Protein AF-A0A3D3X331-F1 (afdb_monomer_lite)

Radius of gyration: 30.86 Å; chains: 1; bounding box: 70×28×96 Å

pLDDT: mean 81.48, std 16.42, range [49.97, 97.88]

Sequence (99 aa):
MPRARKKSSKKKKQKTIKIRLVKIVFDLLLVFLAITVVPVLIYRVIDPPTTSLLWTRWVESGHEESRPVFLQRWKSLEKISPNLVRAVIAAEDQRFFYH

Secondary structure (DSSP, 8-state):
-PPP--------HHHHHHHHHHHHHHHHHHHHHHHHHHHHHHHTTS--S--HHHHHHHHHTTT-TTS-S-------GGGS-HHHHHHHHHHH-TTTTT-

Structure (mmCIF, N/CA/C/O backbone):
data_AF-A0A3D3X331-F1
#
_entry.id   AF-A0A3D3X331-F1
#
loop_
_atom_site.group_PDB
_atom_site.id
_atom_site.type_symbol
_atom_site.label_atom_id
_atom_site.label_alt_id
_atom_site.label_comp_id
_atom_site.label_asym_id
_atom_site.label_entity_id
_atom_site.label_seq_id
_atom_site.pdbx_PDB_ins_code
_atom_site.Cartn_x
_atom_site.Cartn_y
_atom_site.Cartn_z
_atom_site.occupancy
_atom_site.B_iso_or_equiv
_atom_site.auth_seq_id
_atom_site.auth_comp_id
_atom_site.auth_asym_id
_atom_site.auth_atom_id
_atom_site.pdbx_PDB_model_num
ATOM 1 N N . MET A 1 1 ? -43.615 9.241 70.076 1.00 57.69 1 MET A N 1
ATOM 2 C CA . MET A 1 1 ? -43.809 8.541 68.782 1.00 57.69 1 MET A CA 1
ATOM 3 C C . MET A 1 1 ? -42.504 8.565 67.991 1.00 57.69 1 MET A C 1
ATOM 5 O O . MET A 1 1 ? -41.931 9.645 67.886 1.00 57.69 1 MET A O 1
ATOM 9 N N . PRO A 1 2 ? -41.992 7.438 67.462 1.00 58.25 2 PRO A N 1
ATOM 10 C CA . PRO A 1 2 ? -40.736 7.442 66.718 1.00 58.25 2 PRO A CA 1
ATOM 11 C C . PRO A 1 2 ? -40.976 7.909 65.273 1.00 58.25 2 PRO A C 1
ATOM 13 O O . PRO A 1 2 ? -41.880 7.424 64.595 1.00 58.25 2 PRO A O 1
ATOM 16 N N . ARG A 1 3 ? -40.168 8.852 64.772 1.00 51.53 3 ARG A N 1
ATOM 17 C CA . ARG A 1 3 ? -40.159 9.218 63.345 1.00 51.53 3 ARG A CA 1
ATOM 18 C C . ARG A 1 3 ? -39.406 8.145 62.556 1.00 51.53 3 ARG A C 1
ATOM 20 O O . ARG A 1 3 ? -38.210 7.943 62.753 1.00 51.53 3 ARG A O 1
ATOM 27 N N . ALA A 1 4 ? -40.112 7.480 61.646 1.00 59.81 4 ALA A N 1
ATOM 28 C CA . ALA A 1 4 ? -39.546 6.509 60.718 1.00 59.81 4 ALA A CA 1
ATOM 29 C C . ALA A 1 4 ? -38.450 7.145 59.839 1.00 59.81 4 ALA A C 1
ATOM 31 O O . ALA A 1 4 ? -38.666 8.140 59.145 1.00 59.81 4 ALA A O 1
ATOM 32 N N . ARG A 1 5 ? -37.255 6.547 59.849 1.00 56.53 5 ARG A N 1
ATOM 33 C CA . ARG A 1 5 ? -36.104 6.970 59.041 1.00 56.53 5 ARG A CA 1
ATOM 34 C C . ARG A 1 5 ? -36.249 6.418 57.616 1.00 56.53 5 ARG A C 1
ATOM 36 O O . ARG A 1 5 ? -35.996 5.239 57.384 1.00 56.53 5 ARG A O 1
ATOM 43 N N . LYS A 1 6 ? -36.614 7.260 56.640 1.00 52.66 6 LYS A N 1
ATOM 44 C CA . LYS A 1 6 ? -36.556 6.898 55.209 1.00 52.66 6 LYS A CA 1
ATOM 45 C C . LYS A 1 6 ? -35.093 6.740 54.770 1.00 52.66 6 LYS A C 1
ATOM 47 O O . LYS A 1 6 ? -34.361 7.721 54.666 1.00 52.66 6 LYS A O 1
ATOM 52 N N . LYS A 1 7 ? -34.667 5.507 54.475 1.00 49.97 7 LYS A N 1
ATOM 53 C CA . LYS A 1 7 ? -33.424 5.229 53.735 1.00 49.97 7 LYS A CA 1
ATOM 54 C C . LYS A 1 7 ? -33.681 5.494 52.249 1.00 49.97 7 LYS A C 1
ATOM 56 O O . LYS A 1 7 ? -34.379 4.721 51.601 1.00 49.97 7 LYS A O 1
ATOM 61 N N . SER A 1 8 ? -33.135 6.584 51.710 1.00 51.78 8 SER A N 1
ATOM 62 C CA . SER A 1 8 ? -33.181 6.844 50.270 1.00 51.78 8 SER A CA 1
ATOM 63 C C . SER A 1 8 ? -32.134 5.986 49.554 1.00 51.78 8 SER A C 1
ATOM 65 O O . SER A 1 8 ? -30.963 5.908 49.931 1.00 51.78 8 SER A O 1
ATOM 67 N N . SER A 1 9 ? -32.584 5.276 48.526 1.00 51.97 9 SER A N 1
ATOM 68 C CA . SER A 1 9 ? -31.790 4.338 47.745 1.00 51.97 9 SER A CA 1
ATOM 69 C C . SER A 1 9 ? -30.763 5.065 46.871 1.00 51.97 9 SER A C 1
ATOM 71 O O . SER A 1 9 ? -31.107 5.666 45.850 1.00 51.97 9 SER A O 1
ATOM 73 N N . LYS A 1 10 ? -29.475 4.958 47.202 1.00 54.12 10 LYS A N 1
ATOM 74 C CA . LYS A 1 10 ? -28.389 5.317 46.278 1.00 54.12 10 LYS A CA 1
ATOM 75 C C . LYS A 1 10 ? -28.207 4.210 45.228 1.00 54.12 10 LYS A C 1
ATOM 77 O O . LYS A 1 10 ? -27.363 3.336 45.384 1.00 54.12 10 LYS A O 1
ATOM 82 N N . LYS A 1 11 ? -28.949 4.273 44.119 1.00 52.72 11 LYS A N 1
ATOM 83 C CA . LYS A 1 11 ? -28.648 3.513 42.887 1.00 52.72 11 LYS A CA 1
ATOM 84 C C . LYS A 1 11 ? -28.539 4.463 41.687 1.00 52.72 11 LYS A C 1
ATOM 86 O O . LYS A 1 11 ? -29.436 4.544 40.862 1.00 52.72 11 LYS A O 1
ATOM 91 N N . LYS A 1 12 ? -27.427 5.206 41.591 1.00 50.56 12 LYS A N 1
ATOM 92 C CA . LYS A 1 12 ? -27.084 6.021 40.399 1.00 50.56 12 LYS A CA 1
ATOM 93 C C . LYS A 1 12 ? -25.668 5.795 39.837 1.00 50.56 12 LYS A C 1
ATOM 95 O O . LYS A 1 12 ? -25.354 6.339 38.788 1.00 50.56 12 LYS A O 1
ATOM 100 N N . LYS A 1 13 ? -24.823 4.956 40.458 1.00 54.91 13 LYS A N 1
ATOM 101 C CA . LYS A 1 13 ? -23.426 4.743 40.011 1.00 54.91 13 LYS A CA 1
ATOM 102 C C . LYS A 1 13 ? -23.254 3.798 38.808 1.00 54.91 13 LYS A C 1
ATOM 104 O O . LYS A 1 13 ? -22.284 3.941 38.082 1.00 54.91 13 LYS A O 1
ATOM 109 N N . GLN A 1 14 ? -24.176 2.862 38.554 1.00 59.16 14 GLN A N 1
ATOM 110 C CA . GLN A 1 14 ? -23.973 1.857 37.493 1.00 59.16 14 GLN A CA 1
ATOM 111 C C . GLN A 1 14 ? -24.124 2.403 36.065 1.00 59.16 14 GLN A C 1
ATOM 113 O O . GLN A 1 14 ? -23.436 1.934 35.161 1.00 59.16 14 GLN A O 1
ATOM 118 N N . LYS A 1 15 ? -24.994 3.402 35.845 1.00 60.34 15 LYS A N 1
ATOM 119 C CA . LYS A 1 15 ? -25.185 3.985 34.506 1.00 60.34 15 LYS A CA 1
ATOM 120 C C . LYS A 1 15 ? -23.920 4.697 34.014 1.00 60.34 15 LYS A C 1
ATOM 122 O O . LYS A 1 15 ? -23.597 4.600 32.840 1.00 60.34 15 LYS A O 1
ATOM 127 N N . THR A 1 16 ? -23.171 5.347 34.907 1.00 65.00 16 THR A N 1
ATOM 128 C CA . THR A 1 16 ? -21.993 6.147 34.529 1.00 65.00 16 THR A CA 1
ATOM 129 C C . THR A 1 16 ? -20.830 5.278 34.041 1.00 65.00 16 THR A C 1
ATOM 131 O O . THR A 1 16 ? -20.146 5.653 33.094 1.00 65.00 16 THR A O 1
ATOM 134 N N . ILE A 1 17 ? -20.639 4.094 34.637 1.00 75.31 17 ILE A N 1
ATOM 135 C CA . ILE A 1 17 ? -19.564 3.158 34.270 1.00 75.31 17 ILE A CA 1
ATOM 136 C C . ILE A 1 17 ? -19.867 2.481 32.926 1.00 75.31 17 ILE A C 1
ATOM 138 O O . ILE A 1 17 ? -18.996 2.433 32.063 1.00 75.31 17 ILE A O 1
ATOM 142 N N . LYS A 1 18 ? -21.110 2.024 32.703 1.00 80.62 18 LYS A N 1
ATOM 143 C CA . LYS A 1 18 ? -21.511 1.407 31.424 1.00 80.62 18 LYS A CA 1
ATOM 144 C C . LYS A 1 18 ? -21.406 2.382 30.247 1.00 80.62 18 LYS A C 1
ATOM 146 O O . LYS A 1 18 ? -20.914 1.999 29.193 1.00 80.62 18 LYS A O 1
ATOM 151 N N . ILE A 1 19 ? -21.806 3.643 30.441 1.00 79.62 19 ILE A N 1
ATOM 152 C CA . ILE A 1 19 ? -21.693 4.689 29.409 1.00 79.62 19 ILE A CA 1
ATOM 153 C C . ILE A 1 19 ? -20.224 4.942 29.040 1.00 79.62 19 ILE A C 1
ATOM 155 O O . ILE A 1 19 ? -19.906 5.080 27.862 1.00 79.62 19 ILE A O 1
ATOM 159 N N . ARG A 1 20 ? -19.312 4.946 30.023 1.00 85.75 20 ARG A N 1
ATOM 160 C CA . ARG A 1 20 ? -17.870 5.088 29.760 1.00 85.75 20 ARG A CA 1
ATOM 161 C C . ARG A 1 20 ? -17.303 3.910 28.972 1.00 85.75 20 ARG A C 1
ATOM 163 O O . ARG A 1 20 ? -16.545 4.142 28.042 1.00 85.75 20 ARG A O 1
ATOM 170 N N . LEU A 1 21 ? -17.686 2.675 29.304 1.00 93.06 21 LE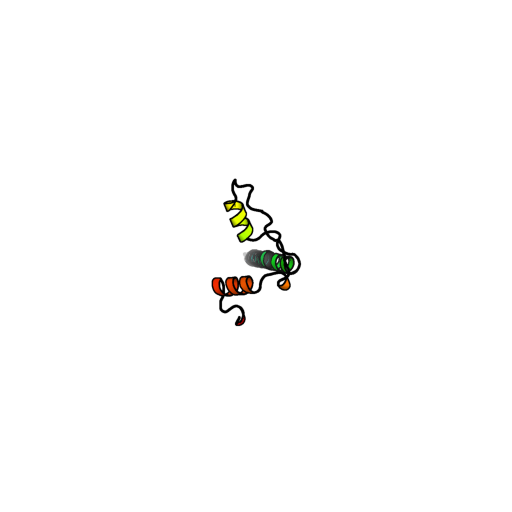U A N 1
ATOM 171 C CA . LEU A 1 21 ? -17.194 1.492 28.593 1.00 93.06 21 LEU A CA 1
ATOM 172 C C . LEU A 1 21 ? -17.649 1.471 27.127 1.00 93.06 21 LEU A C 1
ATOM 174 O O . LEU A 1 21 ? -16.830 1.247 26.245 1.00 93.06 21 LEU A O 1
ATOM 178 N N . VAL A 1 22 ? -18.926 1.764 26.860 1.00 93.44 22 VAL A N 1
ATOM 179 C CA . VAL A 1 22 ? -19.453 1.851 25.485 1.00 93.44 22 VAL A CA 1
ATOM 180 C C . VAL A 1 22 ? -18.722 2.927 24.689 1.00 93.44 22 VAL A C 1
ATOM 182 O O . VAL A 1 22 ? -18.348 2.688 23.546 1.00 93.44 22 VAL A O 1
ATOM 185 N N . LYS A 1 23 ? -18.468 4.088 25.305 1.00 93.94 23 LYS A N 1
ATOM 186 C CA . LYS A 1 23 ? -17.709 5.160 24.663 1.00 93.94 23 LYS A CA 1
ATOM 187 C C . LYS A 1 23 ? -16.281 4.726 24.318 1.00 93.94 23 LYS A C 1
ATOM 189 O O . LYS A 1 23 ? -15.849 4.970 23.204 1.00 93.94 23 LYS A O 1
ATOM 194 N N . ILE A 1 24 ? -15.583 4.044 25.228 1.00 95.56 24 ILE A N 1
ATOM 195 C CA . ILE A 1 24 ? -14.226 3.532 24.970 1.00 95.56 24 ILE A CA 1
ATOM 196 C C . ILE A 1 24 ? -14.231 2.535 23.809 1.00 95.56 24 ILE A C 1
ATOM 198 O O . ILE A 1 24 ? -13.403 2.646 22.914 1.00 95.56 24 ILE A O 1
ATOM 202 N N . VAL A 1 25 ? -15.166 1.581 23.798 1.00 96.19 25 VAL A N 1
ATOM 203 C CA . VAL A 1 25 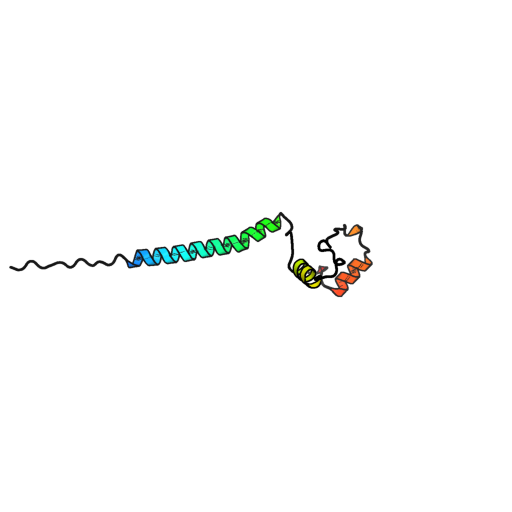? -15.266 0.591 22.712 1.00 96.19 25 VAL A CA 1
ATOM 204 C C . VAL A 1 25 ? -15.569 1.271 21.376 1.00 96.19 25 VAL A C 1
ATOM 206 O O . VAL A 1 25 ? -14.962 0.927 20.368 1.00 96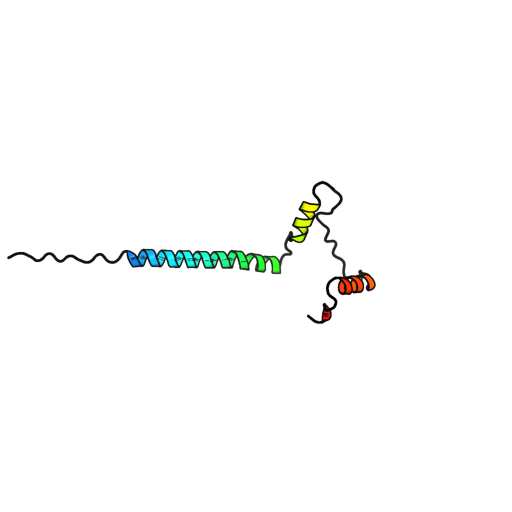.19 25 VAL A O 1
ATOM 209 N N . PHE A 1 26 ? -16.467 2.255 21.363 1.00 96.56 26 PHE A N 1
ATOM 210 C CA . PHE A 1 26 ? -16.779 3.023 20.161 1.00 96.56 26 PHE A CA 1
ATOM 211 C C . PHE A 1 26 ? -15.574 3.830 19.658 1.00 96.56 26 PHE A C 1
ATOM 213 O O . PHE A 1 26 ? -15.248 3.763 18.476 1.00 96.56 26 PHE A O 1
ATOM 220 N N . ASP A 1 27 ? -14.884 4.538 20.556 1.00 96.06 27 ASP A N 1
ATOM 221 C CA . ASP A 1 27 ? -13.692 5.316 20.217 1.00 96.06 27 ASP A CA 1
ATOM 222 C C . ASP A 1 27 ? -12.576 4.379 19.688 1.00 96.06 27 ASP A C 1
ATOM 224 O O . ASP A 1 27 ? -11.933 4.694 18.688 1.00 96.06 27 ASP A O 1
ATOM 228 N N . LEU A 1 28 ? -12.406 3.179 20.265 1.00 97.56 28 LEU A N 1
ATOM 229 C CA . LEU A 1 28 ? -11.479 2.150 19.764 1.00 97.56 28 LEU A CA 1
ATOM 230 C C . LEU A 1 28 ? -11.856 1.630 18.372 1.00 97.56 28 LEU A C 1
ATOM 232 O O . LEU A 1 28 ? -10.978 1.483 17.525 1.00 97.56 28 LEU A O 1
ATOM 236 N N . LEU A 1 29 ? -13.140 1.359 18.120 1.00 97.56 29 LEU A N 1
ATOM 237 C CA . LEU A 1 29 ? -13.615 0.933 16.799 1.00 97.56 29 LEU A CA 1
ATOM 238 C C . LEU A 1 29 ? -13.371 2.011 15.741 1.00 97.56 29 LEU A C 1
ATOM 240 O O . LEU A 1 29 ? -12.962 1.696 14.625 1.00 97.56 29 LEU A O 1
ATOM 244 N N . LEU A 1 30 ? -13.580 3.279 16.096 1.00 97.56 30 LEU A N 1
ATOM 245 C CA . LEU A 1 30 ? -13.341 4.403 15.197 1.00 97.56 30 LEU A CA 1
ATOM 246 C C . LEU A 1 30 ? -11.848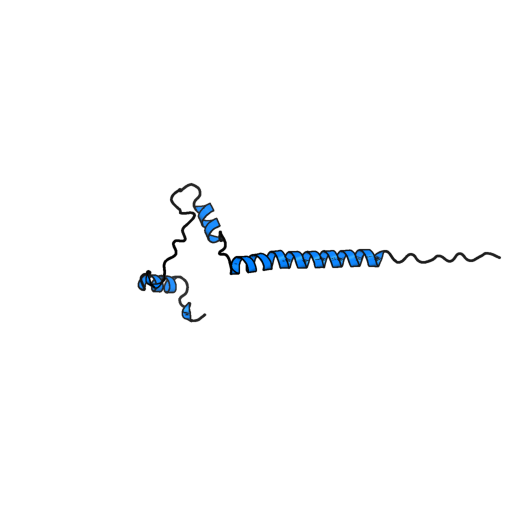 4.557 14.888 1.00 97.56 30 LEU A C 1
ATOM 248 O O . LEU A 1 30 ? -11.483 4.729 13.727 1.00 97.56 30 LEU A O 1
ATOM 252 N N . VAL A 1 31 ? -10.980 4.424 15.895 1.00 97.69 31 VAL A N 1
ATOM 253 C CA . VAL A 1 31 ? -9.521 4.423 15.703 1.00 97.69 31 VAL A CA 1
ATOM 254 C C . VAL A 1 31 ? -9.075 3.240 14.843 1.00 97.69 31 VAL A C 1
ATOM 256 O O . VAL A 1 31 ? -8.279 3.428 13.927 1.00 97.69 31 VAL A O 1
ATOM 259 N N . PHE A 1 32 ? -9.607 2.040 15.081 1.00 97.69 32 PHE A N 1
ATOM 260 C CA . PHE A 1 32 ? -9.322 0.860 14.261 1.00 97.69 32 PHE A CA 1
ATOM 261 C C . PHE A 1 32 ? -9.715 1.079 12.794 1.00 97.69 32 PHE A C 1
ATOM 263 O O . PHE A 1 32 ? -8.928 0.801 11.885 1.00 97.69 32 PHE A O 1
ATOM 270 N N . LEU A 1 33 ? -10.905 1.635 12.553 1.00 97.88 33 LEU A N 1
ATOM 271 C CA . LEU A 1 33 ? -11.361 1.955 11.203 1.00 97.88 33 LEU A CA 1
ATOM 272 C C . LEU A 1 33 ? -10.484 3.036 10.559 1.00 97.88 33 LEU A C 1
ATOM 274 O O . LEU A 1 33 ? -10.110 2.912 9.398 1.00 97.88 33 LEU A O 1
ATOM 278 N N . ALA A 1 34 ? -10.105 4.071 11.308 1.00 97.50 34 ALA A N 1
ATOM 279 C CA . ALA A 1 34 ? -9.231 5.121 10.802 1.00 97.50 34 ALA A CA 1
ATOM 280 C C . ALA A 1 34 ? -7.848 4.569 10.422 1.00 97.50 34 ALA A C 1
ATOM 282 O O . ALA A 1 34 ? -7.382 4.811 9.313 1.00 97.50 34 ALA A O 1
ATOM 283 N N . ILE A 1 35 ? -7.217 3.774 11.289 1.00 97.31 35 ILE A N 1
ATOM 284 C CA . ILE A 1 35 ? -5.888 3.191 11.038 1.00 97.31 35 ILE A CA 1
ATOM 285 C C . ILE A 1 35 ? -5.898 2.227 9.844 1.00 97.31 35 ILE A C 1
ATOM 287 O O . ILE A 1 35 ? -4.883 2.092 9.173 1.00 97.31 35 ILE A O 1
ATOM 291 N N . THR A 1 36 ? -7.021 1.573 9.549 1.00 96.06 36 THR A N 1
ATOM 292 C CA . THR A 1 36 ? -7.123 0.646 8.409 1.00 96.06 36 THR A CA 1
ATOM 293 C C . THR A 1 36 ? -7.511 1.348 7.108 1.00 96.06 36 THR A C 1
ATOM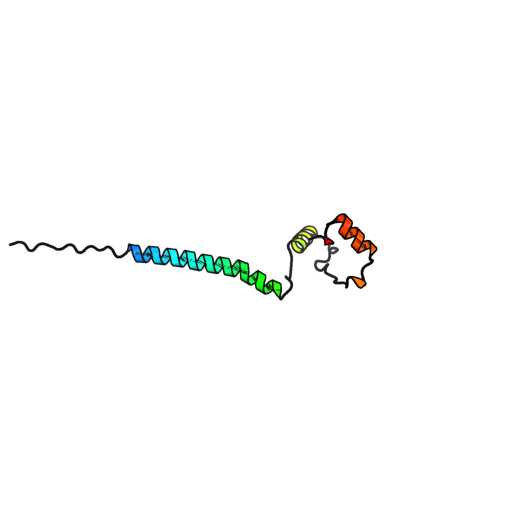 295 O O . THR A 1 36 ? -6.917 1.077 6.067 1.00 96.06 36 THR A O 1
ATOM 298 N N . VAL A 1 37 ? -8.468 2.278 7.142 1.00 97.12 37 VAL A N 1
ATOM 299 C CA . VAL A 1 37 ? -9.005 2.936 5.939 1.00 97.12 37 VAL A CA 1
ATOM 300 C C . VAL A 1 37 ? -8.142 4.110 5.485 1.00 97.12 37 VAL A C 1
ATOM 302 O O . VAL A 1 37 ? -7.932 4.281 4.285 1.00 97.12 37 VAL A O 1
ATOM 305 N N . VAL A 1 38 ? -7.622 4.924 6.408 1.00 96.88 38 VAL A N 1
ATOM 306 C CA . VAL A 1 38 ? -6.865 6.137 6.051 1.00 96.88 38 VAL A CA 1
ATOM 307 C C . VAL A 1 38 ? -5.621 5.809 5.216 1.00 96.88 38 VAL A C 1
ATOM 309 O O . VAL A 1 38 ? -5.460 6.441 4.171 1.00 96.88 38 VAL A O 1
ATOM 312 N N . PRO A 1 39 ? -4.781 4.810 5.561 1.00 93.69 39 PRO A N 1
ATOM 313 C CA . PRO A 1 39 ? -3.646 4.446 4.714 1.00 93.69 39 PRO A CA 1
ATOM 314 C C . PRO A 1 39 ? -4.065 3.994 3.314 1.00 93.69 39 PRO A C 1
ATOM 316 O O . PRO A 1 39 ? -3.422 4.373 2.342 1.00 93.69 39 PRO A O 1
ATOM 319 N N . VAL A 1 40 ? -5.170 3.250 3.184 1.00 94.19 40 VAL A N 1
ATOM 320 C CA . VAL A 1 40 ? -5.695 2.814 1.878 1.00 94.19 40 VAL A CA 1
ATOM 321 C C . VAL A 1 40 ? -6.107 4.015 1.023 1.00 94.19 40 VAL A C 1
ATOM 323 O O . VAL A 1 40 ? -5.819 4.050 -0.171 1.00 94.19 40 VAL A O 1
ATOM 326 N N . LEU A 1 41 ? -6.741 5.026 1.623 1.00 95.88 41 LEU A N 1
ATOM 327 C CA . LEU A 1 41 ? -7.105 6.257 0.916 1.00 95.88 41 LEU A CA 1
ATOM 328 C C . LEU A 1 41 ? -5.878 7.074 0.497 1.00 95.88 41 LEU A C 1
ATOM 330 O O . LEU A 1 41 ? -5.873 7.627 -0.601 1.00 95.88 41 LEU A O 1
ATOM 334 N N . ILE A 1 42 ? -4.839 7.125 1.333 1.00 95.44 42 ILE A N 1
ATOM 335 C CA . ILE A 1 42 ? -3.568 7.782 0.997 1.00 95.44 42 ILE A CA 1
ATOM 336 C C . ILE A 1 42 ? -2.896 7.053 -0.175 1.00 95.44 42 ILE A C 1
ATOM 338 O O . ILE A 1 42 ? -2.556 7.683 -1.178 1.00 95.44 42 ILE A O 1
ATOM 342 N N . TYR A 1 43 ? -2.775 5.725 -0.090 1.00 92.81 43 TYR A N 1
ATOM 343 C CA . TYR A 1 43 ? -2.108 4.913 -1.112 1.00 92.81 43 TYR A CA 1
ATOM 344 C C . TYR A 1 43 ? -2.894 4.758 -2.414 1.00 92.81 43 TYR A C 1
ATOM 346 O O . TYR A 1 43 ? -2.359 4.287 -3.412 1.00 92.81 43 TYR A O 1
ATOM 354 N N . ARG A 1 44 ? -4.156 5.192 -2.442 1.00 93.31 44 ARG A N 1
ATOM 355 C CA . ARG A 1 44 ? -4.919 5.324 -3.686 1.00 93.31 44 ARG A CA 1
ATOM 356 C C . ARG A 1 44 ? -4.389 6.449 -4.580 1.00 93.31 44 ARG A C 1
ATOM 358 O O . ARG A 1 44 ? -4.596 6.400 -5.789 1.00 93.31 44 ARG A O 1
ATOM 365 N N . VAL A 1 45 ? -3.787 7.482 -3.990 1.00 94.94 45 VAL A N 1
ATOM 366 C CA . VAL A 1 45 ? -3.329 8.683 -4.710 1.00 94.94 45 VAL A CA 1
ATOM 367 C C . VAL A 1 45 ? -1.807 8.740 -4.796 1.00 94.94 45 VAL A C 1
ATOM 369 O O . VAL A 1 45 ? -1.271 9.266 -5.766 1.00 94.94 45 VAL A O 1
ATOM 372 N N . ILE A 1 46 ? -1.115 8.214 -3.786 1.00 91.19 46 ILE A N 1
ATOM 373 C CA . ILE A 1 46 ? 0.343 8.241 -3.689 1.00 91.19 46 ILE A CA 1
ATOM 374 C C . ILE A 1 46 ? 0.847 6.804 -3.666 1.00 91.19 46 ILE A C 1
ATOM 376 O O . ILE A 1 46 ? 0.431 6.027 -2.810 1.00 91.19 46 ILE A O 1
ATOM 380 N N . ASP A 1 47 ? 1.775 6.464 -4.556 1.00 87.50 47 ASP A N 1
ATOM 381 C CA . ASP A 1 47 ? 2.396 5.142 -4.539 1.00 87.50 47 ASP A CA 1
ATOM 382 C C . ASP A 1 47 ? 3.056 4.872 -3.174 1.00 87.50 47 ASP A C 1
ATOM 384 O O . ASP A 1 47 ? 3.737 5.748 -2.624 1.00 87.50 47 ASP A O 1
ATOM 388 N N . PRO A 1 48 ? 2.875 3.671 -2.594 1.00 86.06 48 PRO A N 1
ATOM 389 C CA . PRO A 1 48 ? 3.516 3.342 -1.336 1.00 86.06 48 PRO A CA 1
ATOM 390 C C . PRO A 1 48 ? 5.042 3.376 -1.521 1.00 86.06 48 PRO A C 1
ATOM 392 O O . PRO A 1 48 ? 5.561 2.786 -2.470 1.00 86.06 48 PRO A O 1
ATOM 395 N N . PRO A 1 49 ? 5.791 4.015 -0.605 1.00 80.81 49 PRO A N 1
ATOM 396 C CA . PRO A 1 49 ? 7.240 4.158 -0.747 1.00 80.81 49 PRO A CA 1
ATOM 397 C C . PRO A 1 49 ? 7.984 2.818 -0.650 1.00 80.81 49 PRO A C 1
ATOM 399 O O . PRO A 1 49 ? 9.137 2.717 -1.056 1.00 80.81 49 PRO A O 1
ATOM 402 N N . THR A 1 50 ? 7.350 1.792 -0.077 1.00 83.50 50 THR A N 1
ATOM 403 C CA . THR A 1 50 ? 7.906 0.445 0.054 1.00 83.50 50 THR A CA 1
ATOM 404 C C . THR A 1 50 ? 6.793 -0.601 0.075 1.00 83.50 50 THR A C 1
ATOM 406 O O . THR A 1 50 ? 5.643 -0.302 0.396 1.00 83.50 50 THR A O 1
ATOM 409 N N . THR A 1 51 ? 7.136 -1.841 -0.259 1.00 84.88 51 THR A N 1
ATOM 410 C CA . THR A 1 51 ? 6.240 -3.004 -0.249 1.00 84.88 51 THR A CA 1
ATOM 411 C C . THR A 1 51 ? 6.891 -4.147 0.524 1.00 84.88 51 THR A C 1
ATOM 413 O O . THR A 1 51 ? 8.104 -4.149 0.736 1.00 84.88 51 THR A O 1
ATOM 416 N N . SER A 1 52 ? 6.107 -5.145 0.936 1.00 86.19 52 SER A N 1
ATOM 417 C CA . SER A 1 52 ? 6.639 -6.334 1.621 1.00 86.19 52 SER A CA 1
ATOM 418 C C . SER A 1 52 ? 7.747 -7.017 0.814 1.00 86.19 52 SER A C 1
ATOM 420 O O . SER A 1 52 ? 8.768 -7.398 1.375 1.00 86.19 52 SER A O 1
ATOM 422 N N . LEU A 1 53 ? 7.591 -7.084 -0.512 1.00 84.00 53 LEU A N 1
ATOM 423 C CA . LEU A 1 53 ? 8.597 -7.626 -1.419 1.00 84.00 53 LEU A CA 1
ATOM 424 C C . LEU A 1 53 ? 9.915 -6.846 -1.347 1.00 84.00 53 LEU A C 1
ATOM 426 O O . LEU A 1 53 ? 10.980 -7.455 -1.289 1.00 84.00 53 LEU A O 1
ATOM 430 N N . LEU A 1 54 ? 9.857 -5.511 -1.332 1.00 82.69 54 LEU A N 1
ATOM 431 C CA . LEU A 1 54 ? 11.054 -4.673 -1.217 1.00 82.69 54 LEU A CA 1
ATOM 432 C C . LEU A 1 54 ? 11.765 -4.893 0.122 1.00 82.69 54 LEU A C 1
ATOM 434 O O . LEU A 1 54 ? 12.990 -4.973 0.147 1.00 82.69 54 LEU A O 1
ATOM 438 N N . TRP A 1 55 ? 11.014 -5.077 1.211 1.00 83.69 55 TRP A N 1
ATOM 439 C CA . TRP A 1 55 ? 11.576 -5.436 2.515 1.00 83.69 55 TRP A CA 1
ATOM 440 C C . TRP A 1 55 ? 12.274 -6.793 2.499 1.00 83.69 55 TRP A C 1
ATOM 442 O O . TRP A 1 55 ? 13.408 -6.894 2.964 1.00 83.69 55 TRP A O 1
ATOM 452 N N . THR A 1 56 ? 11.640 -7.820 1.930 1.00 85.19 56 THR A N 1
ATOM 453 C CA . THR A 1 56 ? 12.262 -9.142 1.783 1.00 85.19 56 THR A CA 1
ATOM 454 C C . THR A 1 56 ? 13.558 -9.043 0.985 1.00 85.19 56 THR A C 1
ATOM 456 O O . THR A 1 56 ? 14.579 -9.567 1.415 1.00 85.19 56 THR A O 1
ATOM 459 N N . ARG A 1 57 ? 13.559 -8.298 -0.127 1.00 82.00 57 ARG A N 1
ATOM 460 C CA . ARG A 1 57 ? 14.759 -8.104 -0.955 1.00 82.00 57 ARG A CA 1
ATOM 461 C C . ARG A 1 57 ? 15.850 -7.321 -0.239 1.00 82.00 57 ARG A C 1
ATOM 463 O O . ARG A 1 57 ? 17.020 -7.640 -0.419 1.00 82.00 57 ARG A O 1
ATOM 470 N N . TRP A 1 58 ? 15.482 -6.333 0.573 1.00 78.88 58 TRP A N 1
ATOM 471 C CA . TRP A 1 58 ? 16.427 -5.568 1.381 1.00 78.88 58 TRP A CA 1
ATOM 472 C C . TRP A 1 58 ? 17.092 -6.440 2.455 1.00 78.88 58 TRP A C 1
ATOM 474 O O . TRP A 1 58 ? 18.315 -6.424 2.578 1.00 78.88 58 TRP A O 1
ATOM 484 N N . VAL A 1 59 ? 16.321 -7.274 3.158 1.00 83.44 59 VAL A N 1
ATOM 485 C CA . VAL A 1 59 ? 16.862 -8.234 4.136 1.00 83.44 59 VAL A CA 1
ATOM 486 C C . VAL A 1 59 ? 17.734 -9.293 3.451 1.00 83.44 59 VAL A C 1
ATOM 488 O O . VAL A 1 59 ? 18.831 -9.576 3.925 1.00 83.44 59 VAL A O 1
ATOM 491 N N . GLU A 1 60 ? 17.299 -9.835 2.308 1.00 81.31 60 GLU A N 1
ATOM 492 C CA . GLU A 1 60 ? 18.091 -10.776 1.497 1.00 81.31 60 GLU A CA 1
ATOM 493 C C . GLU A 1 60 ? 19.384 -10.154 0.950 1.00 81.31 60 GLU A C 1
ATOM 495 O O . GLU A 1 60 ? 20.365 -10.863 0.751 1.00 81.31 60 GLU A O 1
ATOM 500 N N . SER A 1 61 ? 19.396 -8.845 0.683 1.00 72.94 61 SER A N 1
ATOM 501 C CA . SER A 1 61 ? 20.570 -8.139 0.154 1.00 72.94 61 SER A CA 1
ATOM 502 C C . SER A 1 61 ? 21.677 -7.905 1.181 1.00 72.94 61 SER A C 1
ATOM 504 O O . SER A 1 61 ? 22.693 -7.313 0.830 1.00 72.94 61 SER A O 1
ATOM 506 N N . GLY A 1 62 ? 21.489 -8.345 2.430 1.00 62.50 62 GLY A N 1
ATOM 507 C CA . GLY A 1 62 ? 22.385 -8.106 3.559 1.00 62.50 62 GLY A CA 1
ATOM 508 C C . GLY A 1 62 ? 23.855 -8.423 3.277 1.00 62.50 62 GLY A C 1
ATOM 509 O O . GLY A 1 62 ? 24.290 -9.519 3.598 1.00 62.50 62 GLY A O 1
ATOM 510 N N . HIS A 1 63 ? 24.602 -7.427 2.774 1.00 55.47 63 HIS A N 1
ATOM 511 C CA . HIS A 1 63 ? 26.047 -7.373 2.469 1.00 55.47 63 HIS A CA 1
ATOM 512 C C . HIS A 1 63 ? 26.495 -7.449 0.996 1.00 55.47 63 HIS A C 1
ATOM 514 O O . HIS A 1 63 ? 27.670 -7.199 0.736 1.00 55.47 63 HIS A O 1
ATOM 520 N N . GLU A 1 64 ? 25.616 -7.676 0.019 1.00 58.00 64 GLU A N 1
ATOM 521 C CA . GLU A 1 64 ? 25.957 -7.469 -1.399 1.00 58.00 64 GLU A CA 1
ATOM 522 C C . GLU A 1 64 ? 25.420 -6.105 -1.850 1.00 58.00 64 GLU A C 1
ATOM 524 O O . GLU A 1 64 ? 24.221 -5.944 -2.079 1.00 58.00 64 GLU A O 1
ATOM 529 N N . GLU A 1 65 ? 26.310 -5.124 -2.046 1.00 57.03 65 GLU A N 1
ATOM 530 C CA . GLU A 1 65 ? 25.996 -3.795 -2.620 1.00 57.03 65 GLU A CA 1
ATOM 531 C C . GLU A 1 65 ? 25.292 -3.868 -3.997 1.00 57.03 65 GLU A C 1
ATOM 533 O O . GLU A 1 65 ? 24.840 -2.866 -4.548 1.00 57.03 65 GLU A O 1
ATOM 538 N N . SER A 1 66 ? 25.196 -5.064 -4.577 1.00 54.31 66 SER A N 1
ATOM 539 C CA . SER A 1 66 ? 24.794 -5.330 -5.954 1.00 54.31 66 SER A CA 1
ATOM 540 C C . SER A 1 66 ? 23.284 -5.434 -6.178 1.00 54.31 66 SER A C 1
ATOM 542 O O . SER A 1 66 ? 22.862 -5.486 -7.336 1.00 54.31 66 SER A O 1
ATOM 544 N N . ARG A 1 67 ? 22.446 -5.481 -5.131 1.00 55.16 67 ARG A N 1
ATOM 545 C CA . ARG A 1 67 ? 20.981 -5.524 -5.302 1.00 55.16 67 ARG A CA 1
ATOM 546 C C . ARG A 1 67 ? 20.398 -4.118 -5.150 1.00 55.16 67 ARG A C 1
ATOM 548 O O . ARG A 1 67 ? 20.413 -3.576 -4.047 1.00 55.16 67 ARG A O 1
ATOM 555 N N . PRO A 1 68 ? 19.862 -3.503 -6.221 1.00 53.25 68 PRO A N 1
ATOM 556 C CA . PRO A 1 68 ? 19.304 -2.166 -6.119 1.00 53.25 68 PRO A CA 1
ATOM 557 C C . PRO A 1 68 ? 18.124 -2.175 -5.145 1.00 53.25 68 PRO A C 1
ATOM 559 O O . PRO A 1 68 ? 17.124 -2.851 -5.378 1.00 53.25 68 PRO A O 1
ATOM 562 N N . VAL A 1 69 ? 18.200 -1.363 -4.091 1.00 56.28 69 VAL A N 1
ATOM 563 C CA . VAL A 1 69 ? 17.037 -1.044 -3.238 1.00 56.28 69 VAL A CA 1
ATOM 564 C C . VAL A 1 69 ? 15.938 -0.355 -4.075 1.00 56.28 69 VAL A C 1
ATOM 566 O O . VAL A 1 69 ? 14.756 -0.429 -3.759 1.00 56.28 69 VAL A O 1
ATOM 569 N N . PHE A 1 70 ? 16.327 0.230 -5.215 1.00 58.03 70 PHE A N 1
ATOM 570 C CA . PHE A 1 70 ? 15.463 0.783 -6.256 1.00 58.03 70 PHE A CA 1
ATOM 571 C C . PHE A 1 70 ? 15.545 -0.047 -7.552 1.00 58.03 70 PHE A C 1
ATOM 573 O O . PHE A 1 70 ? 16.294 0.269 -8.476 1.00 58.03 70 PHE A O 1
ATOM 580 N N . LEU A 1 71 ? 14.756 -1.121 -7.648 1.00 59.94 71 LEU A N 1
ATOM 581 C CA . LEU A 1 71 ? 14.617 -1.924 -8.880 1.00 59.94 71 LEU A CA 1
ATOM 582 C C . LEU A 1 71 ? 13.555 -1.385 -9.851 1.00 59.94 71 LEU A C 1
ATOM 584 O O . LEU A 1 71 ? 13.402 -1.896 -10.962 1.00 59.94 71 LEU A O 1
ATOM 588 N N . GLN A 1 72 ? 12.813 -0.356 -9.453 1.00 65.62 72 GLN A N 1
ATOM 589 C CA . GLN A 1 72 ? 11.610 0.075 -10.151 1.00 65.62 72 GLN A CA 1
ATOM 590 C C . GLN A 1 72 ? 11.937 1.000 -11.334 1.00 65.62 72 GLN A C 1
ATOM 592 O O . GLN A 1 72 ? 11.701 2.205 -11.310 1.00 65.62 72 GLN A O 1
ATOM 597 N N . ARG A 1 73 ? 12.507 0.428 -12.401 1.00 78.31 73 ARG A N 1
ATOM 598 C CA . ARG A 1 73 ? 12.628 1.106 -13.699 1.00 78.31 73 ARG A CA 1
ATOM 599 C C . ARG A 1 73 ? 11.367 0.863 -14.513 1.00 78.31 73 ARG A C 1
ATOM 601 O O . ARG A 1 73 ? 11.269 -0.123 -15.240 1.00 78.31 73 ARG A O 1
ATOM 608 N N . TRP A 1 74 ? 10.420 1.784 -14.398 1.00 83.50 74 TRP A N 1
ATOM 609 C CA . TRP A 1 74 ? 9.208 1.759 -15.204 1.00 83.50 74 TRP A CA 1
ATOM 610 C C . TRP A 1 74 ? 9.530 1.909 -16.695 1.00 83.50 74 TRP A C 1
ATOM 612 O O . TRP A 1 74 ? 10.237 2.827 -17.116 1.00 83.50 74 TRP A O 1
ATOM 622 N N . LYS A 1 75 ? 8.992 0.999 -17.507 1.00 89.12 75 LYS A N 1
ATOM 623 C CA . LYS A 1 75 ? 8.990 1.083 -18.971 1.00 89.12 75 LYS A CA 1
ATOM 624 C C . LYS A 1 75 ? 7.565 0.887 -19.473 1.00 89.12 75 LYS A C 1
ATOM 626 O O . LYS A 1 75 ? 6.840 0.055 -18.940 1.00 89.12 75 LYS A O 1
ATOM 631 N N . SER A 1 76 ? 7.192 1.637 -20.513 1.00 91.19 76 SER A N 1
ATOM 632 C CA . SER A 1 76 ? 5.936 1.399 -21.237 1.00 91.19 76 SER A CA 1
ATOM 633 C C . SER A 1 76 ? 5.918 -0.024 -21.801 1.00 91.19 76 SER A C 1
ATOM 635 O O . SER A 1 76 ? 6.953 -0.505 -22.268 1.00 91.19 76 SER A O 1
ATOM 637 N N . LEU A 1 77 ? 4.747 -0.664 -21.790 1.00 91.00 77 LEU A N 1
ATOM 638 C CA . LEU A 1 77 ? 4.542 -2.020 -22.303 1.00 91.00 77 LEU A CA 1
ATOM 639 C C . LEU A 1 77 ? 4.949 -2.145 -23.780 1.00 91.00 77 LEU A C 1
ATOM 641 O O . LEU A 1 77 ? 5.537 -3.145 -24.172 1.00 91.00 77 LEU A O 1
ATOM 645 N N . GLU A 1 78 ? 4.741 -1.089 -24.570 1.00 93.44 78 GLU A N 1
ATOM 646 C CA . GLU A 1 78 ? 5.152 -1.007 -25.981 1.00 93.44 78 GLU A CA 1
ATOM 647 C C . GLU A 1 78 ? 6.674 -1.106 -26.173 1.00 93.44 78 GLU A C 1
ATOM 649 O O . GLU A 1 78 ? 7.155 -1.484 -27.238 1.00 93.44 78 GLU A O 1
ATOM 654 N N . LYS A 1 79 ? 7.452 -0.773 -25.134 1.00 94.44 79 LYS A N 1
ATOM 655 C CA . LYS A 1 79 ? 8.921 -0.858 -25.136 1.00 94.44 79 LYS A CA 1
ATOM 656 C C . LYS A 1 79 ? 9.435 -2.218 -24.649 1.00 94.44 79 LYS A C 1
ATOM 658 O O . LYS A 1 79 ? 10.647 -2.383 -24.494 1.00 94.44 79 LYS A O 1
ATOM 663 N N . ILE A 1 80 ? 8.544 -3.167 -24.359 1.00 93.88 80 ILE A N 1
ATOM 664 C CA . ILE A 1 80 ? 8.869 -4.514 -23.882 1.00 93.88 80 ILE A CA 1
ATOM 665 C C . ILE A 1 80 ? 8.629 -5.509 -25.022 1.00 93.88 80 ILE A C 1
ATOM 667 O O . ILE A 1 80 ? 7.650 -5.415 -25.754 1.00 93.88 80 ILE A O 1
ATOM 671 N N . SER A 1 81 ? 9.532 -6.482 -25.182 1.00 95.19 81 SER A N 1
ATOM 672 C CA . SER A 1 81 ? 9.373 -7.532 -26.193 1.00 95.19 81 SER A CA 1
ATOM 673 C C . SER A 1 81 ? 8.064 -8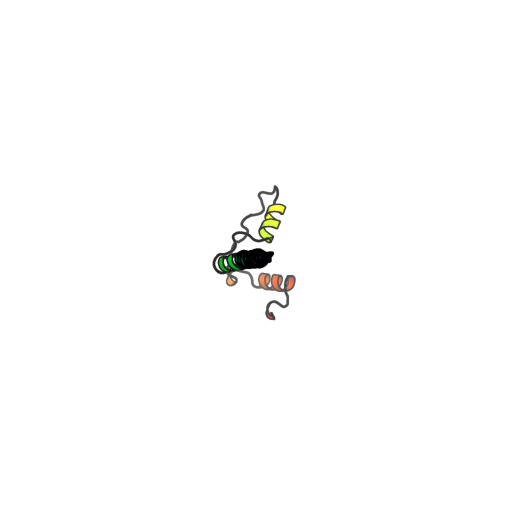.308 -25.976 1.00 95.19 81 SER A C 1
ATOM 675 O O . SER A 1 81 ? 7.858 -8.834 -24.877 1.00 95.19 81 SER A O 1
ATOM 677 N N . PRO A 1 82 ? 7.219 -8.483 -27.011 1.00 94.56 82 PRO A N 1
ATOM 678 C CA . PRO A 1 82 ? 5.990 -9.270 -26.902 1.00 94.56 82 PRO A CA 1
ATOM 679 C C . PRO A 1 82 ? 6.228 -10.716 -26.447 1.00 94.56 82 PRO A C 1
ATOM 681 O O . PRO A 1 82 ? 5.377 -11.313 -25.792 1.00 94.56 82 PRO A O 1
ATOM 684 N N . ASN A 1 83 ? 7.398 -11.285 -26.756 1.00 96.25 83 ASN A N 1
ATOM 685 C CA . ASN A 1 83 ? 7.752 -12.642 -26.337 1.00 96.25 83 ASN A CA 1
ATOM 686 C C . ASN A 1 83 ? 7.998 -12.731 -24.826 1.00 96.25 83 ASN A C 1
ATOM 688 O O . ASN A 1 83 ? 7.619 -13.726 -24.215 1.00 96.25 83 ASN A O 1
ATOM 692 N N . LEU A 1 84 ? 8.571 -11.686 -24.216 1.00 94.75 84 LEU A N 1
ATOM 693 C CA . LEU A 1 84 ? 8.764 -11.633 -22.765 1.00 94.75 84 LEU A CA 1
ATOM 694 C C . LEU A 1 84 ? 7.417 -11.554 -22.042 1.00 94.75 84 LEU A C 1
ATOM 696 O O . LEU A 1 84 ? 7.199 -12.292 -21.088 1.00 94.75 84 LEU A O 1
ATOM 700 N N . VAL A 1 85 ? 6.498 -10.715 -22.530 1.00 93.94 85 VAL A N 1
ATOM 701 C CA . VAL A 1 85 ? 5.143 -10.602 -21.963 1.00 93.94 85 VAL A CA 1
ATOM 702 C C . VAL A 1 85 ? 4.430 -11.957 -21.996 1.00 93.94 85 VAL A C 1
ATOM 704 O O . VAL A 1 85 ? 3.905 -12.398 -20.977 1.00 93.94 85 VAL A O 1
ATOM 707 N N . ARG A 1 86 ? 4.473 -12.665 -23.135 1.00 93.50 86 ARG A N 1
ATOM 708 C CA . ARG A 1 86 ? 3.889 -14.013 -23.264 1.00 93.50 86 ARG A CA 1
ATOM 709 C C . ARG A 1 86 ? 4.531 -15.029 -22.318 1.00 93.50 86 ARG A C 1
ATOM 711 O O . ARG A 1 86 ? 3.810 -15.824 -21.726 1.00 93.50 86 ARG A O 1
ATOM 718 N N . ALA A 1 87 ? 5.856 -15.001 -22.174 1.00 95.50 87 ALA A N 1
ATOM 719 C CA . ALA A 1 87 ? 6.572 -15.907 -21.279 1.00 95.50 87 ALA A CA 1
ATOM 720 C C . ALA A 1 87 ? 6.174 -15.697 -19.809 1.00 95.50 87 ALA A C 1
ATOM 722 O O . ALA A 1 87 ? 5.922 -16.673 -19.112 1.00 95.50 87 ALA A O 1
ATOM 723 N N . VAL A 1 88 ? 6.055 -14.441 -19.359 1.00 94.62 88 VAL A N 1
ATOM 724 C CA . VAL A 1 88 ? 5.632 -14.111 -17.986 1.00 94.62 88 VAL A CA 1
ATOM 725 C C . VAL A 1 88 ? 4.189 -14.545 -17.730 1.00 94.62 88 VAL A C 1
ATOM 727 O O . VAL A 1 88 ? 3.931 -15.184 -16.718 1.00 94.62 88 VAL A O 1
ATOM 730 N N . ILE A 1 89 ? 3.260 -14.281 -18.658 1.00 94.62 89 ILE A N 1
ATOM 731 C CA . ILE A 1 89 ? 1.864 -14.743 -18.536 1.00 94.62 89 ILE A CA 1
ATOM 732 C C . ILE A 1 89 ? 1.817 -16.274 -18.445 1.00 94.62 89 ILE A C 1
ATOM 734 O O . ILE A 1 89 ? 1.147 -16.822 -17.580 1.00 94.62 89 ILE A O 1
ATOM 738 N N . ALA A 1 90 ? 2.563 -16.984 -19.296 1.00 94.12 90 ALA A N 1
ATOM 739 C CA . ALA A 1 90 ? 2.583 -18.445 -19.275 1.00 94.12 90 ALA A CA 1
ATOM 740 C C . ALA A 1 90 ? 3.177 -19.037 -17.981 1.00 94.12 90 ALA A C 1
ATOM 742 O O . ALA A 1 90 ? 2.770 -20.133 -17.588 1.00 94.12 90 ALA A O 1
ATOM 743 N N . ALA A 1 91 ? 4.132 -18.334 -17.360 1.00 95.69 91 ALA A N 1
ATOM 744 C CA . ALA A 1 91 ? 4.828 -18.760 -16.148 1.00 95.69 91 ALA A CA 1
ATOM 745 C C . ALA A 1 91 ? 4.084 -18.406 -14.847 1.00 95.69 91 ALA A C 1
ATOM 747 O O . ALA A 1 91 ? 4.110 -19.208 -13.919 1.00 95.69 91 ALA A O 1
ATOM 748 N N . GLU A 1 92 ? 3.438 -17.236 -14.776 1.00 95.81 92 GLU A N 1
ATOM 749 C CA . GLU A 1 92 ? 2.803 -16.710 -13.555 1.00 95.81 92 GLU A CA 1
ATOM 750 C C . GLU A 1 92 ? 1.283 -16.957 -13.527 1.00 95.81 92 GLU A C 1
ATOM 752 O O . GLU A 1 92 ? 0.767 -17.546 -12.579 1.00 95.81 92 GLU A O 1
ATOM 757 N N . ASP A 1 93 ? 0.555 -16.528 -14.568 1.00 95.69 93 ASP A N 1
ATOM 758 C CA . ASP A 1 93 ? -0.907 -16.657 -14.654 1.00 95.69 93 ASP A CA 1
ATOM 759 C C . ASP A 1 93 ? -1.391 -16.811 -16.104 1.00 95.69 93 ASP A C 1
ATOM 761 O O . ASP A 1 93 ? -1.617 -15.845 -16.836 1.00 95.69 93 ASP A O 1
ATOM 765 N N . GLN A 1 94 ? -1.635 -18.057 -16.512 1.00 92.44 94 GLN A N 1
ATOM 766 C CA . GLN A 1 94 ? -2.136 -18.382 -17.852 1.00 92.44 94 GLN A CA 1
ATOM 767 C C . GLN A 1 94 ? -3.550 -17.849 -18.114 1.00 92.44 94 GLN A C 1
ATOM 769 O O . GLN A 1 94 ? -3.960 -17.732 -19.271 1.00 92.44 94 GLN A O 1
ATOM 774 N N . ARG A 1 95 ? -4.311 -17.546 -17.057 1.00 92.69 95 ARG A N 1
ATOM 775 C CA . ARG A 1 95 ? -5.685 -17.049 -17.139 1.00 92.69 95 ARG A CA 1
ATOM 776 C C . ARG A 1 95 ? -5.777 -15.543 -16.917 1.00 92.69 95 ARG A C 1
ATOM 778 O O . ARG A 1 95 ? -6.881 -15.043 -16.733 1.00 92.69 95 ARG A O 1
ATOM 785 N N . PHE A 1 96 ? -4.665 -14.817 -17.019 1.00 91.88 96 PHE A N 1
ATOM 786 C CA . PHE A 1 96 ? -4.603 -13.370 -16.800 1.00 91.88 96 PHE A CA 1
ATOM 787 C C . PHE A 1 96 ? -5.696 -12.571 -17.538 1.00 91.88 96 PHE A C 1
ATOM 789 O O . PHE A 1 96 ? -6.204 -11.593 -17.010 1.00 91.88 96 PHE A O 1
ATOM 796 N N . PHE A 1 97 ? -6.103 -12.999 -18.740 1.00 91.00 97 PHE A N 1
ATOM 797 C CA . PHE A 1 97 ? -7.133 -12.318 -19.540 1.00 91.00 97 PHE A CA 1
ATOM 798 C C . PHE A 1 97 ? -8.589 -12.671 -19.192 1.00 91.00 97 PHE A C 1
ATOM 800 O O . PHE A 1 97 ? -9.500 -12.095 -19.781 1.00 91.00 97 PHE A O 1
ATOM 807 N N . TYR A 1 98 ? -8.822 -13.644 -18.312 1.00 92.94 98 TYR A N 1
ATOM 808 C CA . TYR A 1 98 ? -10.162 -14.156 -17.996 1.00 92.94 98 TYR A CA 1
ATOM 809 C C . TYR A 1 98 ? -10.685 -13.726 -16.619 1.00 92.94 98 TYR A C 1
ATOM 811 O O . TYR A 1 98 ? -11.826 -14.053 -16.291 1.00 92.94 98 TYR A O 1
ATOM 819 N N . HIS A 1 99 ? -9.864 -13.037 -15.827 1.00 82.19 99 HIS A N 1
ATOM 820 C CA . HIS A 1 99 ? -10.241 -12.436 -14.547 1.00 82.19 99 HIS A CA 1
ATOM 821 C C . HIS A 1 99 ? -10.594 -10.961 -14.749 1.00 82.19 99 HIS A C 1
ATOM 823 O O . HIS A 1 99 ? -11.559 -10.505 -14.096 1.00 82.19 99 HIS A O 1
#

Foldseek 3Di:
DDDDDDDDDPDDPPVVVVVVVVVVVVVVVVVVCCVVVVVVVVCVVDPDPDDPVLVVQVVVCVPPPPRDSDPDPDDDPVPDDPVVVVVCCVVPPVCVVVD